Protein AF-A0A9E5MXR3-F1 (afdb_monomer_lite)

Sequence (101 aa):
YRTDDPRPPGQDFIVLTPENVNSTFSADQTNYAAYGEQVFEFARWDLRAGMRFDRDGFAEESLLSPRLAANYRFSPVLRLSAAAGIFYQSPRYLDRAANAD

Structure (mmCIF, N/CA/C/O backbone):
data_AF-A0A9E5MXR3-F1
#
_entry.id   AF-A0A9E5MXR3-F1
#
loop_
_atom_site.group_PDB
_atom_site.id
_atom_site.type_symbol
_atom_site.label_atom_id
_atom_site.label_alt_id
_atom_site.label_comp_id
_atom_site.label_asym_id
_atom_site.label_entity_id
_atom_site.label_seq_id
_atom_site.pdbx_PDB_ins_code
_atom_site.Cartn_x
_atom_site.Cartn_y
_atom_site.Cartn_z
_atom_site.occupancy
_atom_site.B_iso_or_equiv
_atom_site.auth_seq_id
_atom_site.auth_comp_id
_atom_site.auth_asym_id
_atom_site.auth_atom_id
_atom_site.pdbx_PDB_model_num
ATOM 1 N N . TYR A 1 1 ? -5.805 -5.419 -49.929 1.00 52.25 1 TYR A N 1
ATOM 2 C CA . TYR A 1 1 ? -4.410 -5.072 -49.609 1.00 52.25 1 TYR A CA 1
ATOM 3 C C . TYR A 1 1 ? -4.426 -4.484 -48.209 1.00 52.25 1 TYR A C 1
ATOM 5 O O . TYR A 1 1 ? -5.197 -3.554 -47.997 1.00 52.25 1 TYR A O 1
ATOM 13 N N . ARG A 1 2 ? -3.740 -5.096 -47.236 1.00 44.66 2 ARG A N 1
ATOM 14 C CA . ARG A 1 2 ? -3.585 -4.491 -45.905 1.00 44.66 2 ARG A CA 1
ATOM 15 C C . ARG A 1 2 ? -2.49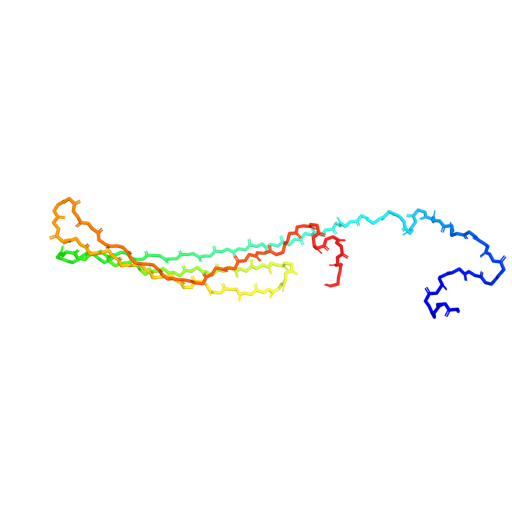3 -3.431 -46.019 1.00 44.66 2 ARG A C 1
ATOM 17 O O . ARG A 1 2 ? -1.466 -3.686 -46.635 1.00 44.66 2 ARG A O 1
ATOM 24 N N . THR A 1 3 ? -2.769 -2.230 -45.533 1.00 56.62 3 THR A N 1
ATOM 25 C CA . THR A 1 3 ? -1.936 -1.025 -45.696 1.00 56.62 3 THR A CA 1
ATOM 26 C C . THR A 1 3 ? -0.599 -1.100 -44.948 1.00 56.62 3 THR A C 1
ATOM 28 O O . THR A 1 3 ? 0.254 -0.241 -45.116 1.00 56.62 3 THR A O 1
ATOM 31 N N . ASP A 1 4 ? -0.435 -2.143 -44.149 1.00 67.62 4 ASP A N 1
ATOM 32 C CA . ASP A 1 4 ? 0.612 -2.420 -43.178 1.00 67.62 4 ASP A CA 1
ATOM 33 C C . ASP A 1 4 ? 1.374 -3.723 -43.498 1.00 67.62 4 ASP A C 1
ATOM 35 O O . ASP A 1 4 ? 1.992 -4.310 -42.618 1.00 67.62 4 ASP A O 1
ATOM 39 N N . ASP A 1 5 ? 1.334 -4.200 -44.752 1.00 72.38 5 ASP A N 1
ATOM 40 C CA . ASP A 1 5 ? 2.113 -5.367 -45.190 1.00 72.38 5 ASP A CA 1
ATOM 41 C C . ASP A 1 5 ? 3.623 -5.043 -45.217 1.00 72.38 5 ASP A C 1
ATOM 43 O O . ASP A 1 5 ? 4.052 -4.228 -46.039 1.00 72.38 5 ASP A O 1
ATOM 47 N N . PRO A 1 6 ? 4.446 -5.668 -44.351 1.00 72.12 6 PRO A N 1
ATOM 48 C CA . PRO A 1 6 ? 5.867 -5.347 -44.231 1.00 72.12 6 PRO A CA 1
ATOM 49 C C . PRO A 1 6 ? 6.732 -6.011 -45.315 1.00 72.12 6 PRO A C 1
ATOM 51 O O . PRO A 1 6 ? 7.955 -5.864 -45.303 1.00 72.12 6 PRO A O 1
ATOM 54 N N . ARG A 1 7 ? 6.140 -6.795 -46.225 1.00 78.06 7 ARG A N 1
ATOM 55 C CA . ARG A 1 7 ? 6.882 -7.551 -47.241 1.00 78.06 7 ARG A CA 1
ATOM 56 C C . ARG A 1 7 ? 7.303 -6.655 -48.417 1.00 78.06 7 ARG A C 1
ATOM 58 O O . ARG A 1 7 ? 6.480 -5.895 -48.930 1.00 78.06 7 ARG A O 1
ATOM 65 N N . PRO A 1 8 ? 8.547 -6.777 -48.916 1.00 80.19 8 PRO A N 1
ATOM 66 C CA . PRO A 1 8 ? 8.949 -6.171 -50.182 1.00 80.19 8 PRO A CA 1
ATOM 67 C C . PRO A 1 8 ? 8.079 -6.649 -51.364 1.00 80.19 8 PRO A C 1
ATOM 69 O O . PRO A 1 8 ? 7.596 -7.786 -51.354 1.00 80.19 8 PRO A O 1
ATOM 72 N N . PRO A 1 9 ? 7.898 -5.829 -52.419 1.00 80.06 9 PRO A N 1
ATOM 73 C CA . PRO A 1 9 ? 7.108 -6.215 -53.586 1.00 80.06 9 PRO A CA 1
ATOM 74 C C . PRO A 1 9 ? 7.634 -7.496 -54.251 1.00 80.06 9 PRO A C 1
ATOM 76 O O . PRO A 1 9 ? 8.815 -7.590 -54.578 1.00 80.06 9 PRO A O 1
ATOM 79 N N . GLY A 1 10 ? 6.743 -8.463 -54.490 1.00 82.69 10 GLY A N 1
ATOM 80 C CA . GLY A 1 10 ? 7.076 -9.737 -55.144 1.00 82.69 10 GLY A CA 1
ATOM 81 C C . GLY A 1 10 ? 7.568 -10.841 -54.204 1.00 82.69 10 GLY A C 1
ATOM 82 O O . GLY A 1 10 ? 7.967 -11.901 -54.679 1.00 82.69 10 GLY A O 1
ATOM 83 N N . GLN A 1 11 ? 7.535 -10.616 -52.889 1.00 81.81 11 GLN A N 1
ATOM 84 C CA . GLN A 1 11 ? 7.941 -11.601 -51.894 1.00 81.81 11 GLN A CA 1
ATOM 85 C C . GLN A 1 11 ? 6.727 -12.262 -51.220 1.00 81.81 11 GLN A C 1
ATOM 87 O O . GLN A 1 11 ? 5.923 -11.602 -50.563 1.00 81.81 11 GLN A O 1
ATOM 92 N N . ASP A 1 12 ? 6.629 -13.591 -51.330 1.00 84.94 12 ASP A N 1
ATOM 93 C CA . ASP A 1 12 ? 5.495 -14.356 -50.788 1.00 84.94 12 ASP A CA 1
ATOM 94 C C . ASP A 1 12 ? 5.667 -14.777 -49.318 1.00 84.94 12 ASP A C 1
ATOM 96 O O . ASP A 1 12 ? 4.703 -15.185 -48.670 1.00 84.94 12 ASP A O 1
ATOM 100 N N . PHE A 1 13 ? 6.872 -14.646 -48.756 1.00 75.19 13 PHE A N 1
ATOM 101 C CA . PHE A 1 13 ? 7.217 -15.091 -47.401 1.00 75.19 13 PHE A CA 1
ATOM 102 C C . PHE A 1 13 ? 7.848 -13.972 -46.566 1.00 75.19 13 PHE A C 1
ATOM 104 O O . PHE A 1 13 ? 8.549 -13.111 -47.088 1.00 75.19 13 PHE A O 1
ATOM 111 N N . ILE A 1 14 ? 7.639 -13.986 -45.250 1.00 78.75 14 ILE A N 1
ATOM 112 C CA . ILE A 1 14 ? 8.309 -13.062 -44.323 1.00 78.75 14 ILE A CA 1
ATOM 113 C C . ILE A 1 14 ? 9.647 -13.683 -43.913 1.00 78.75 14 ILE A C 1
ATOM 115 O O . ILE A 1 14 ? 9.682 -14.823 -43.451 1.00 78.75 14 ILE A O 1
ATOM 119 N N . VAL A 1 15 ? 10.743 -12.939 -44.072 1.00 78.88 15 VAL A N 1
ATOM 120 C CA . VAL A 1 15 ? 12.056 -13.332 -43.544 1.00 78.88 15 VAL A CA 1
ATOM 121 C C . VAL A 1 15 ? 12.225 -12.695 -42.173 1.00 78.88 15 VAL A C 1
ATOM 123 O O . VAL A 1 15 ? 12.333 -11.477 -42.051 1.00 78.88 15 VAL A O 1
ATOM 126 N N . LEU A 1 16 ? 12.240 -13.531 -41.139 1.00 70.19 16 LEU A N 1
ATOM 127 C CA . LEU A 1 16 ? 12.586 -13.116 -39.786 1.00 70.19 16 LEU A CA 1
ATOM 128 C C . LEU A 1 16 ? 14.113 -13.133 -39.657 1.00 70.19 16 LEU A C 1
ATOM 130 O O . LEU A 1 16 ? 14.718 -14.200 -39.555 1.00 70.19 16 LEU A O 1
ATOM 134 N N . THR A 1 17 ? 14.744 -11.964 -39.723 1.00 74.25 17 THR A N 1
ATOM 135 C CA . THR A 1 17 ? 16.177 -11.822 -39.444 1.00 74.25 17 THR A CA 1
ATOM 136 C C . THR A 1 17 ? 16.421 -11.815 -37.933 1.00 74.25 17 THR A C 1
ATOM 138 O O . THR A 1 17 ? 15.502 -11.482 -37.181 1.00 74.25 17 THR A O 1
ATOM 141 N N . PRO A 1 18 ? 17.624 -12.182 -37.448 1.00 68.06 18 PRO A N 1
ATOM 142 C CA . PRO A 1 18 ? 17.949 -12.132 -36.026 1.00 68.06 18 PRO A CA 1
ATOM 143 C C . PRO A 1 18 ? 17.630 -10.776 -35.394 1.00 68.06 18 PRO A C 1
ATOM 145 O O . PRO A 1 18 ? 17.057 -10.757 -34.313 1.00 68.06 18 PRO A O 1
ATOM 148 N N . GLU A 1 19 ? 17.888 -9.653 -36.070 1.00 63.72 19 GLU A N 1
ATOM 149 C CA . GLU A 1 19 ? 17.502 -8.333 -35.555 1.00 63.72 19 GLU A CA 1
ATOM 150 C C . GLU A 1 19 ? 15.979 -8.134 -35.387 1.00 63.72 19 GLU A C 1
ATOM 152 O O . GLU A 1 19 ? 15.566 -7.339 -34.550 1.00 63.72 19 GLU A O 1
ATOM 157 N N . ASN A 1 20 ? 15.147 -8.910 -36.093 1.00 65.69 20 ASN A N 1
ATOM 158 C CA . ASN A 1 20 ? 13.681 -8.871 -36.009 1.00 65.69 20 ASN A CA 1
ATOM 159 C C . ASN A 1 20 ? 13.091 -9.866 -34.991 1.00 65.69 20 ASN A C 1
ATOM 161 O O . ASN A 1 20 ? 11.882 -9.864 -34.763 1.00 65.69 20 ASN A O 1
ATOM 165 N N . VAL A 1 21 ? 13.911 -10.746 -34.403 1.00 67.25 21 VAL A N 1
ATOM 166 C CA . VAL A 1 21 ? 13.475 -11.740 -33.397 1.00 67.25 21 VAL A CA 1
ATOM 167 C C . VAL A 1 21 ? 14.241 -11.650 -32.083 1.00 67.25 21 VAL A C 1
ATOM 169 O O . VAL A 1 21 ? 13.760 -12.123 -31.055 1.00 67.25 21 VAL A O 1
ATOM 172 N N . ASN A 1 22 ? 15.420 -11.032 -32.086 1.00 62.91 22 ASN A N 1
ATOM 173 C CA . ASN A 1 22 ? 16.289 -10.923 -30.927 1.00 62.91 22 ASN A CA 1
ATOM 174 C C . ASN A 1 22 ? 15.928 -9.683 -30.097 1.00 62.91 22 ASN A C 1
ATOM 176 O O . ASN A 1 22 ? 16.723 -8.760 -29.933 1.00 62.91 22 ASN A O 1
ATOM 180 N N . SER A 1 23 ? 14.699 -9.662 -29.580 1.00 62.69 23 SER A N 1
ATOM 181 C CA . SER A 1 23 ? 14.218 -8.612 -28.682 1.00 62.69 23 SER A CA 1
ATOM 182 C C . SER A 1 23 ? 14.777 -8.840 -27.278 1.00 62.69 23 SER A C 1
ATOM 184 O O . SER A 1 23 ? 14.112 -9.403 -26.408 1.00 62.69 23 SER A O 1
ATOM 186 N N . THR A 1 24 ? 16.032 -8.445 -27.060 1.00 72.00 24 THR A N 1
ATOM 187 C CA . THR A 1 24 ? 16.642 -8.476 -25.725 1.00 72.00 24 THR A CA 1
ATOM 188 C C . THR A 1 24 ? 16.441 -7.118 -25.062 1.00 72.00 24 THR A C 1
ATOM 190 O O . THR A 1 24 ? 17.031 -6.130 -25.488 1.00 72.00 24 THR A O 1
ATOM 193 N N . PHE A 1 25 ? 15.613 -7.061 -24.019 1.00 73.62 25 PHE A N 1
ATOM 194 C CA . PHE A 1 25 ? 15.440 -5.859 -23.203 1.00 73.62 25 PHE A CA 1
ATOM 195 C C . PHE A 1 25 ? 16.409 -5.895 -22.014 1.00 73.62 25 PHE A C 1
ATOM 197 O O . PHE A 1 25 ? 16.370 -6.827 -21.208 1.00 73.62 25 PHE A O 1
ATOM 204 N N . SER A 1 26 ? 17.285 -4.893 -21.910 1.00 82.44 26 SER A N 1
ATOM 205 C CA . SER A 1 26 ? 18.242 -4.731 -20.811 1.00 82.44 26 SER A CA 1
ATOM 206 C C . SER A 1 26 ? 18.232 -3.275 -20.355 1.00 82.44 26 SER A C 1
ATOM 208 O O . SER A 1 26 ? 18.608 -2.384 -21.112 1.00 82.44 26 SER A O 1
ATOM 210 N N . ALA A 1 27 ? 17.751 -3.039 -19.136 1.00 83.19 27 ALA A N 1
ATOM 211 C CA . ALA A 1 27 ? 17.637 -1.714 -18.545 1.00 83.19 27 ALA A CA 1
ATOM 212 C C . ALA A 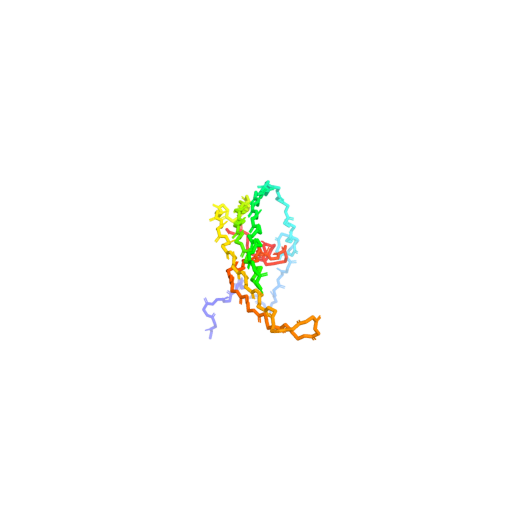1 27 ? 17.734 -1.802 -17.018 1.00 83.19 27 ALA A C 1
ATOM 214 O O . ALA A 1 27 ? 17.184 -2.728 -16.418 1.00 83.19 27 ALA A O 1
ATOM 215 N N . ASP A 1 28 ? 18.368 -0.799 -16.410 1.00 87.69 28 ASP A N 1
ATOM 216 C CA . ASP A 1 28 ? 18.566 -0.688 -14.965 1.00 87.69 28 ASP A CA 1
ATOM 217 C C . ASP A 1 28 ? 18.013 0.643 -14.455 1.00 87.69 28 ASP A C 1
ATOM 219 O O . ASP A 1 28 ? 18.292 1.701 -15.018 1.00 87.69 28 ASP A O 1
ATOM 223 N N . GLN A 1 29 ? 17.251 0.596 -13.363 1.00 88.88 29 GLN A N 1
ATOM 224 C CA . GLN A 1 29 ? 16.696 1.775 -12.698 1.00 88.88 29 GLN A CA 1
ATOM 225 C C . GLN A 1 29 ? 16.595 1.559 -11.191 1.00 88.88 29 GLN A C 1
ATOM 227 O O . GLN A 1 29 ? 16.577 0.430 -10.698 1.00 88.88 29 GLN A O 1
ATOM 232 N N . THR A 1 30 ? 16.506 2.663 -10.449 1.00 90.56 30 THR A N 1
ATOM 233 C CA . THR A 1 30 ? 16.396 2.640 -8.985 1.00 90.56 30 THR A CA 1
ATOM 234 C C . THR A 1 30 ? 14.984 2.986 -8.540 1.00 90.56 30 THR A C 1
ATOM 236 O O . THR A 1 30 ? 14.476 4.064 -8.840 1.00 90.56 30 THR A O 1
ATOM 239 N N . ASN A 1 31 ? 14.394 2.100 -7.740 1.00 90.44 31 ASN A N 1
ATOM 240 C CA . ASN A 1 31 ? 13.123 2.341 -7.069 1.00 90.44 31 ASN A CA 1
ATOM 241 C C . ASN A 1 31 ? 13.378 2.553 -5.578 1.00 90.44 31 ASN A C 1
ATOM 243 O O . ASN A 1 31 ? 14.145 1.808 -4.966 1.00 90.44 31 ASN A O 1
ATOM 247 N N . TYR A 1 32 ? 12.716 3.534 -4.973 1.00 92.94 32 TYR A N 1
ATOM 248 C CA . TYR A 1 32 ? 12.783 3.748 -3.529 1.00 92.94 32 TYR A CA 1
ATOM 249 C C . TYR A 1 32 ? 11.410 4.069 -2.966 1.00 92.94 32 TYR A C 1
ATOM 251 O O . TYR A 1 32 ? 10.548 4.622 -3.645 1.00 92.94 32 TYR A O 1
ATOM 259 N N . ALA A 1 33 ? 11.209 3.718 -1.702 1.00 95.25 33 ALA A N 1
ATOM 260 C CA . ALA A 1 33 ? 9.948 3.945 -1.032 1.00 95.25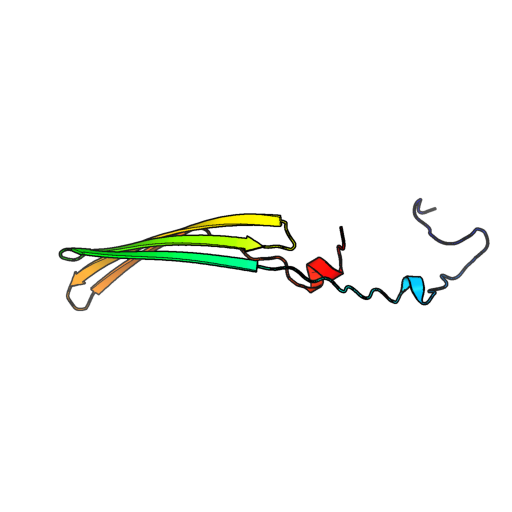 33 ALA A CA 1
ATOM 261 C C . ALA A 1 33 ? 10.155 4.344 0.421 1.00 95.25 33 ALA A C 1
ATOM 263 O O . ALA A 1 33 ? 11.065 3.858 1.095 1.00 95.25 33 ALA A O 1
ATOM 264 N N . ALA A 1 34 ? 9.258 5.189 0.906 1.00 97.25 34 ALA A N 1
ATOM 265 C CA . ALA A 1 34 ? 9.179 5.590 2.298 1.00 97.25 34 ALA A CA 1
ATOM 266 C C . ALA A 1 34 ? 7.751 5.369 2.789 1.00 97.25 34 ALA A C 1
ATOM 268 O O . ALA A 1 34 ? 6.789 5.632 2.069 1.00 97.25 34 ALA A O 1
ATOM 269 N N . TYR A 1 35 ? 7.594 4.878 4.013 1.00 97.44 35 TYR A N 1
ATOM 270 C CA . TYR A 1 35 ? 6.279 4.713 4.616 1.00 97.44 35 TYR A CA 1
ATOM 271 C C . TYR A 1 35 ? 6.293 5.174 6.065 1.00 97.44 35 TYR A C 1
ATOM 273 O O . TYR A 1 35 ? 7.298 5.058 6.763 1.00 97.44 35 TYR A O 1
ATOM 281 N N . GLY A 1 36 ? 5.154 5.699 6.493 1.00 98.38 36 GLY A N 1
ATOM 282 C CA . GLY A 1 36 ? 4.901 6.090 7.866 1.00 98.38 36 GLY A CA 1
ATOM 283 C C . GLY A 1 36 ? 3.496 5.669 8.248 1.00 98.38 36 GLY A C 1
ATOM 284 O O . GLY A 1 36 ? 2.567 5.784 7.448 1.00 98.38 36 GLY A O 1
ATOM 285 N N . GLU A 1 37 ? 3.347 5.163 9.464 1.00 97.94 37 GLU A N 1
ATOM 286 C CA . GLU A 1 37 ? 2.061 4.750 9.999 1.00 97.94 37 GLU A CA 1
ATOM 287 C C . GLU A 1 37 ? 1.967 5.111 11.476 1.00 97.94 37 GLU A C 1
ATOM 289 O O . GLU A 1 37 ? 2.928 4.956 12.228 1.00 97.94 37 GLU A O 1
ATOM 294 N N . GLN A 1 38 ? 0.792 5.581 11.880 1.00 98.25 38 GLN A N 1
ATOM 295 C CA . GLN A 1 38 ? 0.462 5.900 13.254 1.00 98.25 38 GLN A CA 1
ATOM 296 C C . GLN A 1 38 ? -0.823 5.181 13.647 1.00 98.25 38 GLN A C 1
ATOM 298 O O . GLN A 1 38 ? -1.838 5.258 12.949 1.00 98.25 38 GLN A O 1
ATOM 303 N N . VAL A 1 39 ? -0.779 4.519 14.802 1.00 98.12 39 VAL A N 1
ATOM 304 C CA . VAL A 1 39 ? -1.956 3.947 15.458 1.00 98.12 39 VAL A CA 1
ATOM 305 C C . VAL A 1 39 ? -2.335 4.828 16.640 1.00 98.12 39 VAL A C 1
ATOM 307 O O . VAL A 1 39 ? -1.490 5.182 17.461 1.00 98.12 39 VAL A O 1
ATOM 310 N N . PHE A 1 40 ? -3.608 5.189 16.716 1.00 97.75 40 PHE A N 1
ATOM 311 C CA . PHE A 1 40 ? -4.211 5.923 17.814 1.00 97.75 40 PHE A CA 1
ATOM 312 C C . PHE A 1 40 ? -5.189 4.999 18.528 1.00 97.75 40 PHE A C 1
ATOM 314 O O . PHE A 1 40 ? -6.235 4.635 17.985 1.00 97.75 40 PHE A O 1
ATOM 321 N N . GLU A 1 41 ? -4.852 4.632 19.757 1.00 96.94 41 GLU A N 1
ATOM 322 C CA . GLU A 1 41 ? -5.725 3.845 20.617 1.00 96.94 41 GLU A CA 1
ATOM 323 C C . GLU A 1 41 ? -6.434 4.770 21.599 1.00 96.94 41 GLU A C 1
ATOM 325 O O . GLU A 1 41 ? -5.795 5.486 22.371 1.00 96.94 41 GLU A O 1
ATOM 330 N N . PHE A 1 42 ? -7.766 4.760 21.584 1.00 95.75 42 PHE A N 1
ATOM 331 C CA . PHE A 1 42 ? -8.546 5.493 22.574 1.00 95.75 42 PHE A CA 1
ATOM 332 C C . PHE A 1 42 ? -9.870 4.789 22.863 1.00 95.75 42 PHE A C 1
ATOM 334 O O . PHE A 1 42 ? -10.666 4.490 21.973 1.00 95.75 42 PHE A O 1
ATOM 341 N N . ALA A 1 43 ? -10.134 4.535 24.145 1.00 95.62 43 ALA A N 1
ATOM 342 C CA . ALA A 1 43 ? -11.322 3.821 24.603 1.00 95.62 43 ALA A CA 1
ATOM 343 C C . ALA A 1 43 ? -11.557 2.501 23.829 1.00 95.62 43 ALA A C 1
ATOM 345 O O . ALA A 1 43 ? -10.795 1.546 23.960 1.00 95.62 43 ALA A O 1
ATOM 346 N N . ARG A 1 44 ? -12.634 2.432 23.039 1.00 96.75 44 ARG A N 1
ATOM 347 C CA . ARG A 1 44 ? -13.019 1.257 22.237 1.00 96.75 44 ARG A CA 1
ATOM 348 C C . ARG A 1 44 ? -12.515 1.318 20.793 1.00 96.75 44 ARG A C 1
ATOM 350 O O . ARG A 1 44 ? -12.784 0.388 20.032 1.00 96.75 44 ARG A O 1
ATOM 357 N N . TRP A 1 45 ? -11.815 2.389 20.433 1.00 97.56 45 TRP A N 1
ATOM 358 C CA . TRP A 1 45 ? -11.312 2.656 19.096 1.00 97.56 45 TRP A CA 1
ATOM 359 C C . TRP A 1 45 ? -9.825 2.334 18.969 1.00 97.56 45 TRP A C 1
ATOM 361 O O . TRP A 1 45 ? -9.029 2.574 19.876 1.00 97.56 45 TRP A O 1
ATOM 371 N N . ASP A 1 46 ? -9.475 1.812 17.802 1.00 97.62 46 ASP A N 1
ATOM 372 C CA . ASP A 1 46 ? -8.120 1.750 17.261 1.00 97.62 46 ASP A CA 1
ATOM 373 C C . ASP A 1 46 ? -8.216 2.331 15.847 1.00 97.62 46 ASP A C 1
ATOM 375 O O . ASP A 1 46 ? -8.930 1.795 14.993 1.00 97.62 46 ASP A O 1
ATOM 379 N N . LEU A 1 47 ? -7.595 3.493 15.652 1.00 98.19 47 LEU A N 1
ATOM 380 C CA . LEU A 1 47 ? -7.525 4.175 14.366 1.00 98.19 47 LEU A CA 1
ATOM 381 C C . LEU A 1 47 ? -6.098 4.106 13.847 1.00 98.19 47 LEU A C 1
ATOM 383 O O . LEU A 1 47 ? -5.159 4.468 14.548 1.00 98.19 47 LEU A O 1
ATOM 387 N N . ARG A 1 48 ? -5.938 3.711 12.592 1.00 98.50 48 ARG A N 1
ATOM 388 C CA . ARG A 1 48 ? -4.648 3.630 11.915 1.00 98.50 48 ARG A CA 1
ATOM 389 C C . ARG A 1 48 ? -4.655 4.569 10.730 1.00 98.50 48 ARG A C 1
ATOM 391 O O . ARG A 1 48 ? -5.502 4.442 9.848 1.00 98.50 48 ARG A O 1
ATOM 398 N N . ALA A 1 49 ? -3.702 5.486 10.710 1.00 98.25 49 ALA A N 1
ATOM 399 C CA . ALA A 1 49 ? -3.442 6.346 9.572 1.00 98.25 49 ALA A CA 1
ATOM 400 C C . ALA A 1 49 ? -2.042 6.056 9.053 1.00 98.25 49 ALA A C 1
ATOM 402 O O . ALA A 1 49 ? -1.079 6.050 9.816 1.00 98.25 49 ALA A O 1
ATOM 403 N N . GLY A 1 50 ? -1.937 5.802 7.757 1.00 98.38 50 GLY A N 1
ATOM 404 C CA . GLY A 1 50 ? -0.680 5.495 7.105 1.00 98.38 50 GLY A CA 1
ATOM 405 C C . GLY A 1 50 ? -0.555 6.208 5.774 1.00 98.38 50 GLY A C 1
ATOM 406 O O . GLY A 1 50 ? -1.540 6.527 5.108 1.00 98.38 50 GLY A O 1
ATOM 407 N N . MET A 1 51 ? 0.683 6.436 5.374 1.00 98.19 51 MET A N 1
ATOM 408 C CA . MET A 1 51 ? 1.029 6.928 4.053 1.00 98.19 51 MET A CA 1
ATOM 409 C C . MET A 1 51 ? 2.252 6.179 3.551 1.00 98.19 51 MET A C 1
ATOM 411 O O . MET A 1 51 ? 3.160 5.844 4.315 1.00 98.19 51 MET A O 1
ATOM 415 N N . ARG A 1 52 ? 2.276 5.929 2.249 1.00 97.75 52 ARG A N 1
ATOM 416 C CA . ARG A 1 52 ? 3.442 5.391 1.562 1.00 97.75 52 ARG A CA 1
ATOM 417 C C . ARG A 1 52 ? 3.728 6.224 0.324 1.00 97.75 52 ARG A C 1
ATOM 419 O O . ARG A 1 52 ? 2.812 6.526 -0.430 1.00 97.75 52 ARG A O 1
ATOM 426 N N . PHE A 1 53 ? 4.986 6.588 0.153 1.00 96.62 53 PHE A N 1
ATOM 427 C CA . PHE A 1 53 ? 5.526 7.219 -1.035 1.00 96.62 53 PHE A CA 1
ATOM 428 C C . PHE A 1 53 ? 6.389 6.198 -1.774 1.00 96.62 53 PHE A C 1
ATOM 430 O O . PHE A 1 53 ? 7.250 5.574 -1.151 1.00 96.62 53 PHE A O 1
ATOM 437 N N . ASP A 1 54 ? 6.179 6.050 -3.076 1.00 95.88 54 ASP A N 1
ATOM 438 C CA . ASP A 1 54 ? 6.956 5.180 -3.955 1.00 95.88 54 ASP A CA 1
ATOM 439 C C . ASP A 1 54 ? 7.487 6.004 -5.139 1.00 95.88 54 ASP A C 1
ATOM 441 O O . ASP A 1 54 ? 6.736 6.751 -5.765 1.00 95.88 54 ASP A O 1
ATOM 445 N N . ARG A 1 55 ? 8.778 5.861 -5.451 1.00 93.19 55 ARG A N 1
ATOM 446 C CA . ARG A 1 55 ? 9.402 6.328 -6.693 1.00 93.19 55 ARG A CA 1
ATOM 447 C C . ARG A 1 55 ? 9.743 5.113 -7.547 1.00 93.19 55 ARG A C 1
ATOM 449 O O . ARG A 1 55 ? 10.517 4.264 -7.096 1.00 93.19 55 ARG A O 1
ATOM 456 N N . ASP A 1 56 ? 9.208 5.059 -8.765 1.00 89.38 56 ASP A N 1
ATOM 457 C CA . ASP A 1 56 ? 9.587 4.075 -9.787 1.00 89.38 56 ASP A CA 1
ATOM 458 C C . ASP A 1 56 ? 10.527 4.751 -10.793 1.00 89.38 56 ASP A C 1
ATOM 460 O O . ASP A 1 56 ? 10.133 5.679 -11.498 1.00 89.38 56 ASP A O 1
ATOM 464 N N . GLY A 1 57 ? 11.788 4.324 -10.830 1.00 84.38 57 GLY A N 1
ATOM 465 C CA . GLY A 1 57 ? 12.809 4.898 -11.701 1.00 84.38 57 GLY A CA 1
ATOM 466 C C . GLY A 1 57 ? 12.585 4.599 -13.181 1.00 84.38 57 GLY A C 1
ATOM 467 O O . GLY A 1 57 ? 13.047 5.358 -14.019 1.00 84.38 57 GLY A O 1
ATOM 468 N N . PHE A 1 58 ? 11.848 3.541 -13.524 1.00 84.44 58 PHE A N 1
ATOM 469 C CA . PHE A 1 58 ? 11.545 3.237 -14.927 1.00 84.44 58 PHE A CA 1
ATOM 470 C C . PHE A 1 58 ? 10.327 3.998 -15.452 1.00 84.44 58 PHE A C 1
ATOM 472 O O . PHE A 1 58 ? 10.311 4.354 -16.617 1.00 84.44 58 PHE A O 1
ATOM 479 N N . ALA A 1 59 ? 9.301 4.214 -14.623 1.00 82.19 59 ALA A N 1
ATOM 480 C CA . ALA A 1 59 ? 8.128 5.000 -15.024 1.00 82.19 59 ALA A CA 1
ATOM 481 C C . ALA A 1 59 ? 8.337 6.512 -14.815 1.00 82.19 59 ALA A C 1
ATOM 483 O O . ALA A 1 59 ? 7.457 7.308 -15.126 1.00 82.19 59 ALA A O 1
ATOM 484 N N . GLU A 1 60 ? 9.462 6.891 -14.197 1.00 84.19 60 GLU A N 1
ATOM 485 C CA . GLU A 1 60 ? 9.754 8.235 -13.687 1.00 84.19 60 GLU A CA 1
ATOM 486 C C . GLU A 1 60 ? 8.629 8.833 -12.820 1.00 84.19 60 GLU A C 1
ATOM 488 O O . GLU A 1 60 ? 8.541 10.050 -12.618 1.00 84.19 60 GLU A O 1
ATOM 493 N N . GLU A 1 61 ? 7.799 7.971 -12.234 1.00 87.88 61 GLU A N 1
ATOM 494 C CA . GLU A 1 61 ? 6.593 8.343 -11.508 1.00 87.88 61 GLU A CA 1
ATOM 495 C C . GLU A 1 61 ? 6.835 8.343 -9.997 1.00 87.88 61 GLU A C 1
ATOM 497 O O . GLU A 1 61 ? 7.602 7.546 -9.445 1.00 87.88 61 GLU A O 1
ATOM 502 N N . SER A 1 62 ? 6.161 9.269 -9.320 1.00 93.69 62 SER A N 1
ATOM 503 C CA . SER A 1 62 ? 6.122 9.363 -7.866 1.00 93.69 62 SER A CA 1
ATOM 504 C C . SER A 1 62 ? 4.681 9.193 -7.400 1.00 93.69 62 SER A C 1
ATOM 506 O O . SER A 1 62 ? 3.822 10.011 -7.724 1.00 93.69 62 SER A O 1
ATOM 508 N N . LEU A 1 63 ? 4.422 8.152 -6.615 1.00 95.06 63 LEU A N 1
ATOM 509 C CA . LEU A 1 63 ? 3.083 7.749 -6.202 1.00 95.06 63 LEU A CA 1
ATOM 510 C C . LEU A 1 63 ? 2.911 7.904 -4.693 1.00 95.06 63 LEU A C 1
ATOM 512 O O . LEU A 1 63 ? 3.771 7.500 -3.909 1.00 95.06 63 LEU A O 1
ATOM 516 N N . LEU A 1 64 ? 1.769 8.460 -4.281 1.00 96.94 64 LEU A N 1
ATOM 517 C CA . LEU A 1 64 ? 1.399 8.601 -2.874 1.00 96.94 64 LEU A CA 1
ATOM 518 C C . LEU A 1 64 ? 0.164 7.755 -2.553 1.00 96.94 64 LEU A C 1
ATOM 520 O O . LEU A 1 64 ? -0.918 7.974 -3.092 1.00 96.94 64 LEU A O 1
ATOM 524 N N . SER A 1 65 ? 0.330 6.817 -1.625 1.00 98.19 65 SER A N 1
ATOM 525 C CA . SER A 1 65 ? -0.672 5.838 -1.203 1.00 98.19 65 SER A CA 1
ATOM 526 C C . SER A 1 65 ? -1.125 6.102 0.242 1.00 98.19 65 SER A C 1
ATOM 528 O O . SER A 1 65 ? -0.533 5.545 1.176 1.00 98.19 65 SER A O 1
ATOM 530 N N . PRO A 1 66 ? -2.142 6.956 0.473 1.00 98.12 66 PRO A N 1
ATOM 531 C CA . PRO A 1 66 ? -2.744 7.130 1.792 1.00 98.12 66 PRO A CA 1
ATOM 532 C C . PRO A 1 66 ? -3.598 5.917 2.181 1.00 98.12 66 PRO A C 1
ATOM 534 O O . PRO A 1 66 ? -4.239 5.285 1.335 1.00 98.12 66 PRO A O 1
ATOM 537 N N . ARG A 1 67 ? -3.619 5.600 3.478 1.00 98.31 67 ARG A N 1
ATOM 538 C CA . ARG A 1 67 ? -4.360 4.476 4.062 1.00 98.31 67 ARG A CA 1
ATOM 539 C C . ARG A 1 67 ? -4.970 4.880 5.397 1.00 98.31 67 ARG A C 1
ATOM 541 O O . ARG A 1 67 ? -4.315 5.508 6.225 1.00 98.31 67 ARG A O 1
ATOM 548 N N . LEU A 1 68 ? -6.216 4.482 5.610 1.00 98.31 68 LEU A N 1
ATOM 549 C CA . LEU A 1 68 ? -6.958 4.695 6.843 1.00 98.31 68 LEU A CA 1
ATOM 550 C C . LEU A 1 68 ? -7.651 3.394 7.235 1.00 98.31 68 LEU A C 1
ATOM 552 O O . LEU A 1 68 ? -8.286 2.744 6.405 1.00 98.31 68 LEU A O 1
ATOM 556 N N . ALA A 1 69 ? -7.563 3.022 8.503 1.00 98.38 69 ALA A N 1
ATOM 557 C CA . ALA A 1 69 ? -8.342 1.931 9.063 1.00 98.38 69 ALA A CA 1
ATOM 558 C C . ALA A 1 69 ? -8.899 2.315 10.431 1.00 98.38 69 ALA A C 1
ATOM 560 O O . ALA A 1 69 ? -8.277 3.054 11.191 1.00 98.38 69 ALA A O 1
ATOM 561 N N . ALA A 1 70 ? -10.084 1.805 10.732 1.00 98.25 70 ALA A N 1
ATOM 562 C CA . ALA A 1 70 ? -10.776 2.017 11.986 1.00 98.25 70 ALA A CA 1
ATOM 563 C C . ALA A 1 70 ? -11.298 0.685 12.512 1.00 98.25 70 ALA A C 1
ATOM 565 O O . ALA A 1 70 ? -11.928 -0.094 11.796 1.00 98.25 70 ALA A O 1
ATOM 566 N N . ASN A 1 71 ? -11.057 0.451 13.792 1.00 98.25 71 ASN A N 1
ATOM 567 C CA . ASN A 1 71 ? -11.536 -0.697 14.533 1.00 98.25 71 ASN A CA 1
ATOM 568 C C . ASN A 1 71 ? -12.364 -0.204 15.717 1.00 98.25 71 ASN A C 1
ATOM 570 O O . ASN A 1 71 ? -11.870 0.577 16.529 1.00 98.25 71 ASN A O 1
ATOM 574 N N . TYR A 1 72 ? -13.589 -0.707 15.855 1.00 97.94 72 TYR A N 1
ATOM 575 C CA . TYR A 1 72 ? -14.439 -0.462 17.016 1.00 97.94 72 TYR A CA 1
ATOM 576 C C . TYR A 1 72 ? -14.731 -1.763 17.757 1.00 97.94 72 TYR A C 1
ATOM 578 O O . TYR A 1 72 ? -15.243 -2.725 17.182 1.00 97.94 72 TYR A O 1
ATOM 586 N N . ARG A 1 73 ? -14.421 -1.799 19.052 1.00 97.94 73 ARG A N 1
ATOM 587 C CA . ARG A 1 73 ? -14.712 -2.93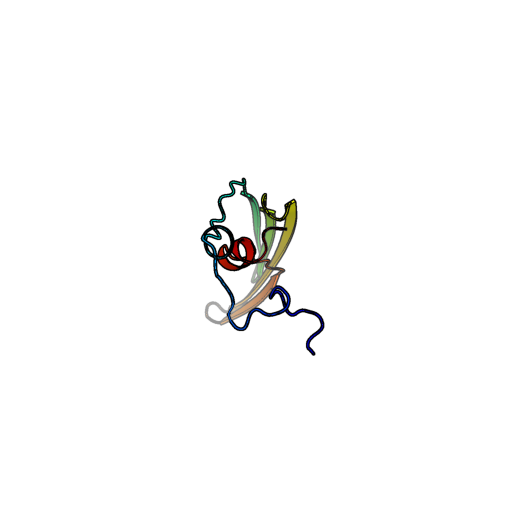4 19.936 1.00 97.94 73 ARG A CA 1
ATOM 588 C C . ARG A 1 73 ? -16.058 -2.729 20.631 1.00 97.94 73 ARG A C 1
ATOM 590 O O . ARG A 1 73 ? -16.164 -1.920 21.549 1.00 97.94 73 ARG A O 1
ATOM 597 N N . PHE A 1 74 ? -17.074 -3.494 20.240 1.00 97.19 74 PHE A N 1
ATOM 598 C CA . PHE A 1 74 ? -18.373 -3.501 20.924 1.00 97.19 74 PHE A CA 1
ATOM 599 C C . PHE A 1 74 ? -18.290 -4.203 22.285 1.00 97.19 74 PHE A C 1
ATOM 601 O O . PHE A 1 74 ? -18.890 -3.746 23.258 1.00 97.19 74 PHE A O 1
ATOM 608 N N . SER A 1 75 ? -17.522 -5.293 22.353 1.00 95.94 75 SER A N 1
ATOM 609 C CA . SER A 1 75 ? -17.252 -6.086 23.557 1.00 95.94 75 SER A CA 1
ATOM 610 C C . SER A 1 75 ? -15.870 -6.755 23.442 1.00 95.94 75 SER A C 1
ATOM 612 O O . SER A 1 75 ? -15.236 -6.653 22.387 1.00 95.94 75 SER A O 1
ATOM 614 N N . PRO A 1 76 ? -15.381 -7.470 24.474 1.00 93.94 76 PRO A N 1
ATOM 615 C CA . PRO A 1 76 ? -14.136 -8.238 24.370 1.00 93.94 76 PRO A CA 1
ATOM 616 C C . PRO A 1 76 ? -14.131 -9.292 23.250 1.00 93.94 76 PRO A C 1
ATOM 618 O O . PRO A 1 76 ? -13.059 -9.704 22.818 1.00 93.94 76 PRO A O 1
ATOM 621 N N . VAL A 1 77 ? -15.308 -9.708 22.768 1.00 97.06 77 VAL A N 1
ATOM 622 C CA . VAL A 1 77 ? -15.470 -10.772 21.761 1.00 97.06 77 VAL A CA 1
ATOM 623 C C . VAL A 1 77 ? -16.017 -10.279 20.418 1.00 97.06 77 VAL A C 1
ATOM 625 O O . VAL A 1 77 ? -16.023 -11.042 19.459 1.00 97.06 77 VAL A O 1
ATOM 628 N N . LEU A 1 78 ? -16.469 -9.020 20.320 1.00 97.81 78 LEU A N 1
ATOM 629 C CA . LEU A 1 78 ? -17.051 -8.460 19.095 1.00 97.81 78 LEU A CA 1
ATOM 630 C C . LEU A 1 78 ? -16.354 -7.160 18.684 1.00 97.81 78 LEU A C 1
ATOM 632 O O . LEU A 1 78 ? -16.355 -6.169 19.423 1.00 97.81 78 LEU A O 1
ATOM 636 N N . ARG A 1 79 ? -15.822 -7.149 17.459 1.00 97.50 79 ARG A N 1
ATOM 637 C CA . ARG A 1 79 ? -15.160 -6.003 16.829 1.00 97.50 79 ARG A CA 1
ATOM 638 C C . ARG A 1 79 ? -15.682 -5.811 15.410 1.00 97.50 79 ARG A C 1
ATOM 640 O O . ARG A 1 79 ? -15.856 -6.787 14.690 1.00 97.50 79 ARG A O 1
ATOM 647 N N . LEU A 1 80 ? -15.876 -4.55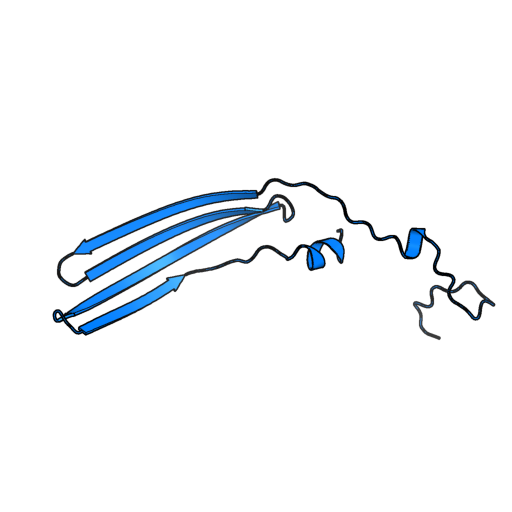6 15.020 1.00 98.19 80 LEU A N 1
ATOM 648 C CA . LEU A 1 80 ? -16.098 -4.156 13.633 1.00 98.19 80 LEU A CA 1
ATOM 649 C C . LEU A 1 80 ? -14.875 -3.402 13.120 1.00 98.19 80 LEU A C 1
ATOM 651 O O . LEU A 1 80 ? -14.304 -2.580 13.840 1.00 98.19 80 LEU A O 1
ATOM 655 N N . SER A 1 81 ? -14.508 -3.681 11.876 1.00 98.19 81 SER A N 1
ATOM 656 C CA . SER A 1 81 ? -13.344 -3.109 11.211 1.00 98.19 81 SER A CA 1
ATOM 657 C C . SER A 1 81 ? -13.750 -2.531 9.863 1.00 98.19 81 SER A C 1
ATOM 659 O O . SER A 1 81 ? -14.516 -3.150 9.126 1.00 98.19 81 SER A O 1
ATOM 661 N N . ALA A 1 82 ? -13.216 -1.361 9.536 1.00 98.31 82 ALA A N 1
ATOM 662 C CA . ALA A 1 82 ? -13.347 -0.731 8.231 1.00 98.31 82 ALA A CA 1
ATOM 663 C C . ALA A 1 82 ? -11.985 -0.182 7.803 1.00 98.31 82 ALA A C 1
ATOM 665 O O . ALA A 1 82 ? -11.239 0.344 8.628 1.00 98.31 82 ALA A O 1
ATOM 666 N N . ALA A 1 83 ? -11.657 -0.302 6.520 1.00 98.06 83 ALA A N 1
ATOM 667 C CA . ALA A 1 83 ? -10.416 0.214 5.964 1.00 98.06 83 ALA A CA 1
ATOM 668 C C . ALA A 1 83 ? -10.654 0.800 4.573 1.00 98.06 83 ALA A C 1
ATOM 670 O O . ALA A 1 83 ? -11.504 0.320 3.824 1.00 98.06 83 ALA A O 1
ATOM 671 N N . ALA A 1 84 ? -9.885 1.830 4.242 1.00 98.44 84 ALA A N 1
ATOM 672 C CA . ALA A 1 84 ? -9.870 2.480 2.944 1.00 98.44 84 ALA A CA 1
ATOM 673 C C . ALA A 1 84 ? -8.441 2.918 2.609 1.00 98.44 84 ALA A C 1
ATOM 675 O O . ALA A 1 84 ? -7.651 3.263 3.489 1.00 98.44 84 ALA A O 1
ATOM 676 N N . GLY A 1 85 ? -8.095 2.923 1.328 1.00 97.69 85 GLY A N 1
ATOM 677 C CA . GLY A 1 85 ? -6.788 3.385 0.884 1.00 97.69 85 GLY A CA 1
ATOM 678 C C . GLY A 1 85 ? -6.631 3.308 -0.622 1.00 97.69 85 GLY A C 1
ATOM 679 O O . GLY A 1 85 ? -7.437 2.679 -1.307 1.00 97.69 85 GLY A O 1
ATOM 680 N N . ILE A 1 86 ? -5.578 3.951 -1.113 1.00 97.75 86 ILE A N 1
ATOM 681 C CA . ILE A 1 86 ? -5.163 3.891 -2.515 1.00 97.75 86 ILE A CA 1
ATOM 682 C C . ILE A 1 86 ? -3.944 2.970 -2.611 1.00 97.75 86 ILE A C 1
ATOM 684 O O . ILE A 1 86 ? -3.052 3.023 -1.761 1.00 97.75 86 ILE A O 1
ATOM 688 N N . PHE A 1 87 ? -3.924 2.108 -3.627 1.00 94.56 87 PHE A N 1
ATOM 689 C CA . PHE A 1 87 ? -2.861 1.137 -3.864 1.00 94.56 87 PHE A CA 1
ATOM 690 C C . PHE A 1 87 ? -2.495 1.149 -5.343 1.00 94.56 87 PHE A C 1
ATOM 692 O O . PHE A 1 87 ? -3.365 0.974 -6.193 1.00 94.56 87 PHE A O 1
ATOM 699 N N . TYR A 1 88 ? -1.210 1.331 -5.627 1.00 91.88 88 TYR A N 1
ATOM 700 C CA . TYR A 1 88 ? -0.671 1.289 -6.979 1.00 91.88 88 TYR A CA 1
ATOM 701 C C . TYR A 1 88 ? 0.196 0.048 -7.171 1.00 91.88 88 TYR A C 1
ATOM 703 O O . TYR A 1 88 ? 0.762 -0.484 -6.213 1.00 91.88 88 TYR A O 1
ATOM 711 N N . GLN A 1 89 ? 0.310 -0.392 -8.421 1.00 86.38 89 GLN A N 1
ATOM 712 C CA . GLN A 1 89 ? 1.155 -1.507 -8.816 1.00 86.38 89 GLN A CA 1
ATOM 713 C C . GLN A 1 89 ? 2.070 -1.059 -9.954 1.00 86.38 89 GLN A C 1
ATOM 715 O O . GLN A 1 89 ? 1.591 -0.628 -11.000 1.00 86.38 89 GLN A O 1
ATOM 720 N N . SER A 1 90 ? 3.380 -1.203 -9.756 1.00 82.44 90 SER A N 1
ATOM 721 C CA . SER A 1 90 ? 4.361 -0.990 -10.819 1.00 82.44 90 SER A CA 1
ATOM 722 C C . SER A 1 90 ? 4.105 -1.944 -12.001 1.00 82.44 90 SER A C 1
ATOM 724 O O . SER A 1 90 ? 3.823 -3.128 -11.771 1.00 82.44 90 SER A O 1
ATOM 726 N N . PRO A 1 91 ? 4.259 -1.477 -13.258 1.00 80.38 91 PRO A N 1
ATOM 727 C CA . PRO A 1 91 ? 4.160 -2.326 -14.447 1.00 80.38 91 PRO A CA 1
ATOM 728 C C . PRO A 1 91 ? 5.067 -3.554 -14.361 1.00 80.38 91 PRO A C 1
ATOM 730 O O . PRO A 1 91 ? 6.191 -3.453 -13.857 1.00 80.38 91 PRO A O 1
ATOM 733 N N . ARG A 1 92 ? 4.617 -4.708 -14.864 1.00 82.44 92 ARG A N 1
ATOM 734 C CA . ARG A 1 92 ? 5.402 -5.950 -14.799 1.00 82.44 92 ARG A CA 1
ATOM 735 C C . ARG A 1 92 ? 6.566 -5.885 -15.786 1.00 82.44 92 ARG A C 1
ATOM 737 O O . ARG A 1 92 ? 6.488 -5.208 -16.803 1.00 82.44 92 ARG A O 1
ATOM 744 N N . TYR A 1 93 ? 7.624 -6.656 -15.539 1.00 80.81 93 TYR A N 1
ATOM 745 C CA . TYR A 1 93 ? 8.783 -6.691 -16.441 1.00 80.81 93 TYR A CA 1
ATOM 746 C C . TYR A 1 93 ? 8.440 -7.111 -17.875 1.00 80.81 93 TYR A C 1
ATOM 748 O O . TYR A 1 93 ? 9.048 -6.601 -18.803 1.00 80.81 93 TYR A O 1
ATOM 756 N N . LEU A 1 94 ? 7.450 -7.991 -18.068 1.00 78.88 94 LEU A N 1
ATOM 757 C CA . LEU A 1 94 ? 6.994 -8.371 -19.411 1.00 78.88 94 LEU A CA 1
ATOM 758 C C . LEU A 1 94 ? 6.300 -7.214 -20.135 1.00 78.88 94 LEU A C 1
ATOM 760 O O . LEU A 1 94 ? 6.527 -7.040 -21.325 1.00 78.88 94 LEU A O 1
ATOM 764 N N . ASP A 1 95 ? 5.514 -6.407 -19.417 1.00 78.94 95 ASP A N 1
ATOM 765 C CA . ASP A 1 95 ? 4.859 -5.228 -19.992 1.00 78.94 95 ASP A CA 1
ATOM 766 C C . ASP A 1 95 ? 5.913 -4.187 -20.408 1.00 78.94 95 ASP A C 1
ATOM 768 O O . ASP A 1 95 ? 5.804 -3.589 -21.472 1.00 78.94 95 ASP A O 1
ATOM 772 N N . ARG A 1 96 ? 6.984 -4.044 -19.611 1.00 75.88 96 ARG A N 1
ATOM 773 C CA . ARG A 1 96 ? 8.133 -3.166 -19.909 1.00 75.88 96 ARG A CA 1
ATOM 774 C C . ARG A 1 96 ? 8.991 -3.680 -21.066 1.00 75.88 96 ARG A C 1
ATOM 776 O O . ARG A 1 96 ? 9.454 -2.903 -21.881 1.00 75.88 96 ARG A O 1
ATOM 783 N N . ALA A 1 97 ? 9.199 -4.992 -21.159 1.00 77.25 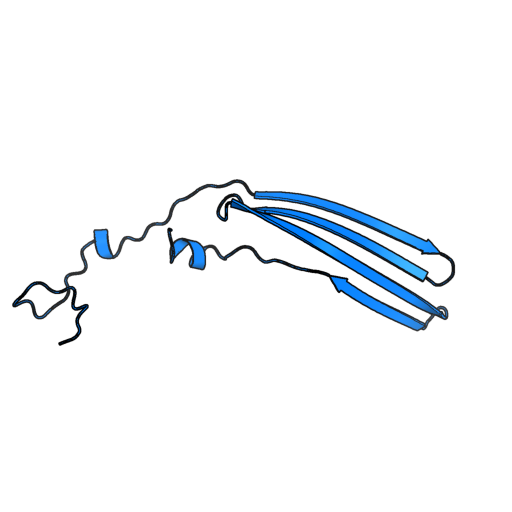97 ALA A N 1
ATOM 784 C CA . ALA A 1 97 ? 9.969 -5.584 -22.251 1.00 77.25 97 ALA A CA 1
ATOM 785 C C . ALA A 1 97 ? 9.203 -5.577 -23.586 1.00 77.25 97 ALA A C 1
ATOM 787 O O . ALA A 1 97 ? 9.825 -5.604 -24.643 1.00 77.25 97 ALA A O 1
ATOM 788 N N . ALA A 1 98 ? 7.867 -5.568 -23.539 1.00 74.75 98 ALA A N 1
ATOM 789 C CA . ALA A 1 98 ? 7.008 -5.507 -24.719 1.00 74.75 98 ALA A CA 1
ATOM 790 C C . ALA A 1 98 ? 6.786 -4.076 -25.240 1.00 74.75 98 ALA A C 1
ATOM 792 O O . ALA A 1 98 ? 6.399 -3.916 -26.395 1.00 74.75 98 ALA A O 1
ATOM 793 N N . ASN A 1 99 ? 7.014 -3.058 -24.405 1.00 64.38 99 ASN A N 1
ATOM 794 C CA . ASN A 1 99 ? 6.886 -1.650 -24.758 1.00 64.38 99 ASN A CA 1
ATOM 795 C C . ASN A 1 99 ? 8.102 -0.880 -24.221 1.00 64.38 99 ASN A C 1
ATOM 797 O O . ASN A 1 99 ? 8.123 -0.493 -23.055 1.00 64.38 99 ASN A O 1
ATOM 801 N N . ALA A 1 100 ? 9.131 -0.747 -25.061 1.00 55.75 100 ALA A N 1
ATOM 802 C CA . ALA A 1 100 ? 10.428 -0.172 -24.700 1.00 55.75 100 ALA A CA 1
ATOM 803 C C . ALA A 1 100 ? 10.487 1.367 -24.810 1.00 55.75 100 ALA A C 1
ATOM 805 O O . ALA A 1 100 ? 11.589 1.918 -24.781 1.00 55.75 100 ALA A O 1
ATOM 806 N N . ASP A 1 101 ? 9.334 2.027 -24.945 1.00 51.50 101 ASP A N 1
ATOM 807 C CA . ASP A 1 101 ? 9.204 3.479 -25.120 1.00 51.50 101 ASP A CA 1
ATOM 808 C C . ASP A 1 101 ? 9.048 4.232 -23.788 1.00 51.50 101 ASP A C 1
ATOM 810 O O . ASP A 1 101 ? 8.231 3.798 -22.938 1.00 51.50 101 ASP A O 1
#

Secondary structure (DSSP, 8-state):
--TT--SPTT--S----HHHH----------EEEEEEEEEEETTEEEEEEEEEEEETTTTEEEEEEEEEEEEEEETTEEEEEEEE----PPPHHHHHH---

Foldseek 3Di:
DPPPPPDDPPDPDDDCDCVNVVLDDDDDFDKDKDKDKDWDDDDQKTKIWMKMWIQDGVVNDIDIKTKIKMWGDPDPPDIDIDIDIDDDDDDDVVVCSVDVD

Radius of gyration: 25.58 Å; chains: 1; bounding box: 37×24×80 Å

pLDDT: mean 86.36, std 13.26, range [44.66, 98.5]